Protein AF-A0A3S9N149-F1 (afdb_monomer_lite)

Structure (mmCIF, N/CA/C/O backbone):
data_AF-A0A3S9N149-F1
#
_entry.id   AF-A0A3S9N149-F1
#
loop_
_atom_site.group_PDB
_atom_site.id
_atom_site.type_symbol
_atom_site.label_atom_id
_atom_site.label_alt_id
_atom_site.label_comp_id
_atom_site.label_asym_id
_atom_site.label_entity_id
_atom_site.label_seq_id
_atom_site.pdbx_PDB_ins_code
_atom_site.Cartn_x
_atom_site.Cartn_y
_atom_site.Cartn_z
_atom_site.occupancy
_atom_site.B_iso_or_equiv
_atom_site.auth_seq_id
_atom_site.auth_comp_id
_atom_site.auth_asym_id
_atom_site.aut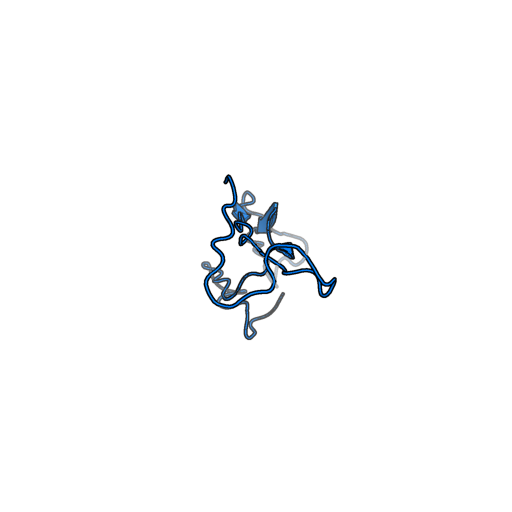h_atom_id
_atom_site.pdbx_PDB_model_num
ATOM 1 N N . MET A 1 1 ? -9.042 5.099 2.796 1.00 81.88 1 MET A N 1
ATOM 2 C CA . MET A 1 1 ? -8.719 3.887 2.015 1.00 81.88 1 MET A CA 1
ATOM 3 C C . MET A 1 1 ? -9.955 3.010 2.023 1.00 81.88 1 MET A C 1
ATOM 5 O O . MET A 1 1 ? -10.587 2.956 3.065 1.00 81.88 1 MET A O 1
ATOM 9 N N . ASN A 1 2 ? -10.328 2.396 0.903 1.00 93.12 2 ASN A N 1
ATOM 10 C CA . ASN A 1 2 ? -11.514 1.539 0.787 1.00 93.12 2 ASN A CA 1
ATOM 11 C C . ASN A 1 2 ? -11.165 0.310 -0.056 1.00 93.12 2 ASN A C 1
ATOM 13 O O . ASN A 1 2 ? -10.177 0.346 -0.793 1.00 93.12 2 ASN A O 1
ATOM 17 N N . ASN A 1 3 ? -11.980 -0.742 0.032 1.00 96.31 3 ASN A N 1
ATOM 18 C CA . ASN A 1 3 ? -11.835 -1.901 -0.845 1.00 96.31 3 ASN A CA 1
ATOM 19 C C . ASN A 1 3 ? -12.100 -1.497 -2.305 1.00 96.31 3 ASN A C 1
ATOM 21 O O . ASN A 1 3 ? -13.093 -0.828 -2.594 1.00 96.31 3 ASN A O 1
ATOM 25 N N . ASN A 1 4 ? -11.207 -1.886 -3.210 1.00 95.81 4 ASN A N 1
ATOM 26 C CA . ASN A 1 4 ? -11.286 -1.636 -4.646 1.00 95.81 4 ASN A CA 1
ATOM 27 C C . ASN A 1 4 ? -10.462 -2.690 -5.412 1.00 95.81 4 ASN A C 1
ATOM 29 O O . ASN A 1 4 ? -10.030 -3.679 -4.832 1.00 95.81 4 ASN A O 1
ATOM 33 N N . ALA A 1 5 ? -10.224 -2.474 -6.709 1.00 94.94 5 ALA A N 1
ATOM 34 C CA . ALA A 1 5 ? -9.458 -3.407 -7.541 1.00 94.94 5 ALA A CA 1
ATOM 35 C C . ALA A 1 5 ? -8.037 -3.706 -7.016 1.00 94.94 5 ALA A C 1
ATOM 37 O O . ALA A 1 5 ? -7.513 -4.782 -7.267 1.00 94.94 5 ALA A O 1
ATOM 38 N N . ARG A 1 6 ? -7.417 -2.768 -6.288 1.00 95.06 6 ARG A N 1
ATOM 39 C CA . ARG A 1 6 ? -6.038 -2.878 -5.789 1.00 95.06 6 ARG A CA 1
ATOM 40 C C . ARG A 1 6 ? -5.956 -3.250 -4.310 1.00 95.06 6 ARG A C 1
ATOM 42 O O . ARG A 1 6 ? -4.966 -3.837 -3.892 1.00 95.06 6 ARG A O 1
ATOM 49 N N . TYR A 1 7 ? -6.958 -2.892 -3.514 1.00 97.00 7 TYR A N 1
ATOM 50 C CA . TYR A 1 7 ? -6.964 -3.106 -2.071 1.00 97.00 7 TYR A CA 1
ATOM 51 C C . TYR A 1 7 ? -8.169 -3.925 -1.636 1.00 97.00 7 TYR A C 1
ATOM 53 O O . TYR A 1 7 ? -9.304 -3.586 -1.965 1.00 97.00 7 TYR A O 1
ATOM 61 N N . SER A 1 8 ? -7.943 -4.948 -0.819 1.00 97.38 8 SER A N 1
ATOM 62 C CA . SER A 1 8 ? -9.014 -5.719 -0.187 1.00 97.38 8 SER A CA 1
ATOM 63 C C . SER A 1 8 ? -8.702 -6.011 1.280 1.00 97.38 8 SER A C 1
ATOM 65 O O . SER A 1 8 ? -7.550 -5.971 1.705 1.00 97.38 8 SER A O 1
ATOM 67 N N . GLY A 1 9 ? -9.748 -6.224 2.082 1.00 95.94 9 GLY A N 1
ATOM 68 C CA . GLY A 1 9 ? -9.606 -6.428 3.525 1.00 95.94 9 GLY A CA 1
ATOM 69 C C . GLY A 1 9 ? -9.271 -5.157 4.319 1.00 95.94 9 GLY A C 1
ATOM 70 O O . GLY A 1 9 ? -8.832 -5.262 5.458 1.00 95.94 9 GLY A O 1
ATOM 71 N N . VAL A 1 10 ? -9.524 -3.957 3.774 1.00 95.75 10 VAL A N 1
ATOM 72 C CA . VAL A 1 10 ? -9.154 -2.658 4.389 1.00 95.75 10 VAL A CA 1
ATOM 73 C C . VAL A 1 10 ? -9.720 -2.454 5.804 1.00 95.75 10 VAL A C 1
ATOM 75 O O . VAL A 1 10 ? -9.106 -1.769 6.615 1.00 95.75 10 VAL A O 1
ATOM 78 N N . PHE A 1 11 ? -10.871 -3.055 6.113 1.00 93.12 11 PHE A N 1
ATOM 79 C CA . PHE A 1 11 ? -11.507 -3.002 7.439 1.00 93.12 11 PHE A CA 1
ATOM 80 C C . PHE A 1 11 ? -11.306 -4.285 8.262 1.00 93.12 11 PHE A C 1
ATOM 82 O O . PHE A 1 11 ? -12.009 -4.507 9.243 1.00 93.12 11 PHE A O 1
ATOM 89 N N . SER A 1 12 ? -10.397 -5.160 7.835 1.00 91.88 12 SER A N 1
ATOM 90 C CA . SER A 1 12 ? -10.089 -6.425 8.501 1.00 91.88 12 SER A CA 1
ATOM 91 C C . SER A 1 12 ? -8.686 -6.396 9.113 1.00 91.88 12 SER A C 1
ATOM 93 O O . SER A 1 12 ? -7.963 -5.407 9.007 1.00 91.88 12 SER A O 1
ATOM 95 N N . ASN A 1 13 ? -8.286 -7.492 9.755 1.00 91.38 13 ASN A N 1
ATOM 96 C CA . ASN A 1 13 ? -6.928 -7.647 10.278 1.00 91.38 13 ASN A CA 1
ATOM 97 C C . ASN A 1 13 ? -5.873 -7.889 9.180 1.00 91.38 13 ASN A C 1
ATOM 99 O O . ASN A 1 13 ? -4.682 -7.850 9.476 1.00 91.38 13 ASN A O 1
ATOM 103 N N . THR A 1 14 ? -6.299 -8.138 7.937 1.00 93.25 14 THR A N 1
ATOM 104 C CA . THR A 1 14 ? -5.423 -8.432 6.801 1.00 93.25 14 THR A CA 1
ATOM 105 C C . THR A 1 14 ? -5.736 -7.488 5.645 1.00 93.25 14 THR A C 1
ATOM 107 O O . THR A 1 14 ? -6.834 -7.512 5.099 1.00 93.25 14 THR A O 1
ATOM 110 N N . LEU A 1 15 ? -4.761 -6.673 5.245 1.00 95.94 15 LEU A N 1
ATOM 111 C CA . LEU A 1 15 ? -4.833 -5.878 4.021 1.00 95.94 15 LEU A CA 1
ATOM 112 C C . LEU A 1 15 ? -4.107 -6.623 2.899 1.00 95.94 15 LEU A C 1
ATOM 114 O O . LEU A 1 15 ? -2.908 -6.877 3.002 1.00 95.94 15 LEU A O 1
ATOM 118 N N . THR A 1 16 ? -4.805 -6.907 1.806 1.00 95.81 16 THR A N 1
ATOM 119 C CA . THR A 1 16 ? -4.194 -7.420 0.577 1.00 95.81 16 THR A CA 1
ATOM 120 C C . THR A 1 16 ? -4.055 -6.287 -0.432 1.00 95.81 16 THR A C 1
ATOM 122 O O . THR A 1 16 ? -5.018 -5.561 -0.697 1.00 95.81 16 THR A O 1
ATOM 125 N N . VAL A 1 17 ? -2.852 -6.143 -0.991 1.00 95.81 17 VAL A N 1
ATOM 126 C CA . VAL A 1 17 ? -2.529 -5.198 -2.067 1.00 95.81 17 VAL A CA 1
ATOM 127 C C . VAL A 1 17 ? -2.176 -6.001 -3.319 1.00 95.81 17 VAL A C 1
ATOM 129 O O . VAL A 1 17 ? -1.227 -6.780 -3.291 1.00 95.81 17 VAL A O 1
ATOM 132 N N . THR A 1 18 ? -2.929 -5.828 -4.401 1.00 95.25 18 THR A N 1
ATOM 133 C CA . THR A 1 18 ? -2.749 -6.549 -5.677 1.00 95.25 18 THR A CA 1
ATOM 134 C C . THR A 1 18 ? -2.327 -5.573 -6.774 1.00 95.25 18 THR A C 1
ATOM 136 O O . THR A 1 18 ? -2.753 -4.421 -6.753 1.00 95.25 18 THR A O 1
ATOM 139 N N . ASP A 1 19 ? -1.478 -5.995 -7.716 1.00 92.44 19 ASP A N 1
ATOM 140 C CA . ASP A 1 19 ? -0.941 -5.136 -8.788 1.00 92.44 19 ASP A CA 1
ATOM 141 C C . ASP A 1 19 ? -0.418 -3.787 -8.257 1.00 92.44 19 ASP A C 1
ATOM 143 O O . ASP A 1 19 ? -0.836 -2.700 -8.689 1.00 92.44 19 ASP A O 1
ATOM 147 N N . ALA A 1 20 ? 0.447 -3.861 -7.239 1.00 92.69 20 ALA A N 1
ATOM 148 C CA . ALA A 1 20 ? 1.082 -2.697 -6.634 1.00 92.69 20 ALA A CA 1
ATOM 149 C C . ALA A 1 20 ? 2.087 -2.082 -7.631 1.00 92.69 20 ALA A C 1
ATOM 151 O O . ALA A 1 20 ? 3.057 -2.749 -7.986 1.00 92.69 20 ALA A O 1
ATOM 152 N N . PRO A 1 21 ? 1.879 -0.836 -8.099 1.00 91.69 21 PRO A N 1
ATOM 153 C CA . PRO A 1 21 ? 2.829 -0.172 -8.988 1.00 91.69 21 PRO A CA 1
ATOM 154 C C . PRO A 1 21 ? 4.106 0.215 -8.230 1.00 91.69 21 PRO A C 1
ATOM 156 O O . PRO A 1 21 ? 4.087 0.342 -7.008 1.00 91.69 21 PRO A O 1
ATOM 159 N N . GLU A 1 22 ? 5.193 0.509 -8.946 1.00 91.94 22 GLU A N 1
ATOM 160 C CA . GLU A 1 22 ? 6.455 0.961 -8.329 1.00 91.94 22 GLU A CA 1
ATOM 161 C C . GLU A 1 22 ? 6.293 2.209 -7.454 1.00 91.94 22 GLU A C 1
ATOM 163 O O . GLU A 1 22 ? 6.980 2.357 -6.448 1.00 91.94 22 GLU A O 1
ATOM 168 N N . SER A 1 23 ? 5.321 3.074 -7.766 1.00 92.81 23 SER A N 1
ATOM 169 C CA . SER A 1 23 ? 4.989 4.245 -6.944 1.00 92.81 23 SER A CA 1
ATOM 170 C C . SER A 1 23 ? 4.503 3.897 -5.533 1.00 92.81 23 SER A C 1
ATOM 172 O O . SER A 1 23 ? 4.333 4.790 -4.706 1.00 92.81 23 SER A O 1
ATOM 174 N N . PHE A 1 24 ? 4.247 2.618 -5.245 1.00 95.06 24 PHE A N 1
ATOM 175 C CA . PHE A 1 24 ? 3.904 2.143 -3.911 1.00 95.06 24 PHE A CA 1
ATOM 176 C C . PHE A 1 24 ? 5.120 1.713 -3.093 1.00 95.06 24 PHE A C 1
ATOM 178 O O . PHE A 1 24 ? 4.979 1.505 -1.884 1.00 95.06 24 PHE A O 1
ATOM 185 N N . ASN A 1 25 ? 6.288 1.565 -3.718 1.00 95.75 25 ASN A N 1
ATOM 186 C CA . ASN A 1 25 ? 7.513 1.244 -3.008 1.00 95.75 25 ASN A CA 1
ATOM 187 C C . ASN A 1 25 ? 7.802 2.320 -1.953 1.00 95.75 25 ASN A C 1
ATOM 189 O O . ASN A 1 25 ? 7.752 3.516 -2.234 1.00 95.75 25 ASN A O 1
ATOM 193 N N . GLY A 1 26 ? 8.086 1.896 -0.725 1.00 96.38 26 GLY A N 1
ATOM 194 C CA . GLY A 1 26 ? 8.331 2.808 0.390 1.00 96.38 26 GLY A CA 1
ATOM 195 C C . GLY A 1 26 ? 7.078 3.220 1.166 1.00 96.38 26 GLY A C 1
ATOM 196 O O . GLY A 1 26 ? 7.204 3.809 2.241 1.00 96.38 26 GLY A O 1
ATOM 197 N N . ASN A 1 27 ? 5.872 2.889 0.689 1.00 97.25 27 ASN A N 1
ATOM 198 C CA . ASN A 1 27 ? 4.654 3.179 1.439 1.00 97.25 27 ASN A CA 1
ATOM 199 C C . ASN A 1 27 ? 4.625 2.406 2.762 1.00 97.25 27 ASN A C 1
ATOM 201 O O . ASN A 1 27 ? 4.923 1.211 2.826 1.00 97.25 27 ASN A O 1
ATOM 205 N N . LEU A 1 28 ? 4.199 3.099 3.816 1.00 97.44 28 LEU A N 1
ATOM 206 C CA . LEU A 1 28 ? 3.997 2.532 5.143 1.00 97.44 28 LEU A CA 1
ATOM 207 C C . LEU A 1 28 ? 2.511 2.258 5.379 1.00 97.44 28 LEU A C 1
ATOM 209 O O . LEU A 1 28 ? 1.678 3.161 5.277 1.00 97.44 28 LEU A O 1
ATOM 213 N N . TYR A 1 29 ? 2.192 1.032 5.775 1.00 96.62 29 TYR A N 1
ATOM 214 C CA . TYR A 1 29 ? 0.840 0.607 6.126 1.00 96.62 29 TYR A CA 1
ATOM 215 C C . TYR A 1 29 ? 0.754 0.334 7.624 1.00 96.62 29 TYR A C 1
ATOM 217 O O . TYR A 1 29 ? 1.694 -0.172 8.227 1.00 96.62 29 TYR A O 1
ATOM 225 N N . ARG A 1 30 ? -0.371 0.686 8.246 1.00 95.75 30 ARG A N 1
ATOM 226 C CA . ARG A 1 30 ? -0.618 0.445 9.674 1.00 95.75 30 ARG A CA 1
ATOM 227 C C . ARG A 1 30 ? -2.091 0.170 9.912 1.00 95.75 30 ARG A C 1
ATOM 229 O O . ARG A 1 30 ? -2.939 0.730 9.215 1.00 95.75 30 ARG A O 1
ATOM 236 N N . VAL A 1 31 ? -2.384 -0.638 10.920 1.00 94.44 31 VAL A N 1
ATOM 237 C CA . VAL A 1 31 ? -3.749 -0.830 11.402 1.00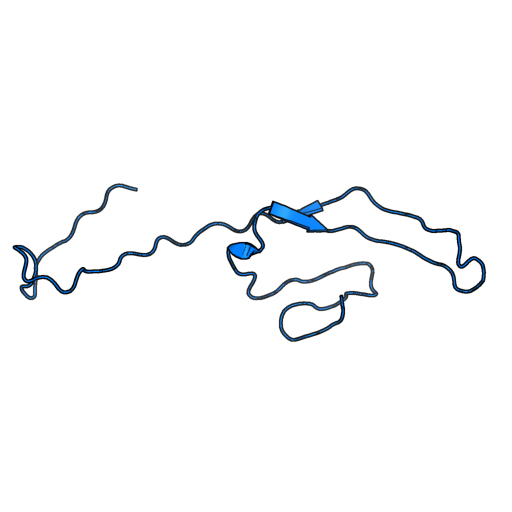 94.44 31 VAL A CA 1
ATOM 238 C C . VAL A 1 31 ? -4.081 0.321 12.344 1.00 94.44 31 VAL A C 1
ATOM 240 O O . VAL A 1 31 ? -3.288 0.674 13.218 1.00 94.44 31 VAL A O 1
ATOM 243 N N . VAL A 1 32 ? -5.253 0.921 12.146 1.00 92.62 32 VAL A N 1
ATOM 244 C CA . VAL A 1 32 ? -5.819 1.916 13.058 1.00 92.62 32 VAL A CA 1
ATOM 245 C C . VAL A 1 32 ? -7.155 1.380 13.537 1.00 92.62 32 VAL A C 1
ATOM 247 O O . VAL A 1 32 ? -8.075 1.222 12.737 1.00 92.62 32 VAL A O 1
ATOM 250 N N . VAL A 1 33 ? -7.255 1.107 14.834 1.00 91.50 33 VAL A N 1
ATOM 251 C CA . VAL A 1 33 ? -8.496 0.659 15.466 1.00 91.50 33 VAL A CA 1
ATOM 252 C C . VAL A 1 33 ? -9.148 1.859 16.135 1.00 91.50 33 VAL A C 1
ATOM 254 O O . VAL A 1 33 ? -8.525 2.541 16.948 1.00 91.50 33 VAL A O 1
ATOM 257 N N . THR 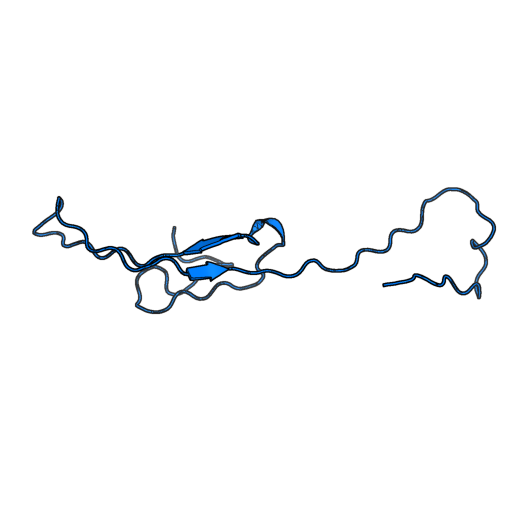A 1 34 ? -10.402 2.121 15.785 1.00 90.19 34 THR A N 1
ATOM 258 C CA . THR A 1 34 ? -11.240 3.148 16.411 1.00 90.19 34 THR A CA 1
ATOM 259 C C . THR A 1 34 ? -12.504 2.504 16.965 1.00 90.19 34 THR A C 1
ATOM 261 O O . THR A 1 34 ? -12.954 1.465 16.482 1.00 90.19 34 THR A O 1
ATOM 264 N N . SER A 1 35 ? -13.088 3.119 17.992 1.00 88.06 35 SER A N 1
ATOM 265 C CA . SER A 1 35 ? -14.376 2.705 18.549 1.00 88.06 35 SER A CA 1
ATOM 266 C C . SER A 1 35 ? -15.388 3.827 18.375 1.00 88.06 35 SER A C 1
ATOM 268 O O . SER A 1 35 ? -15.108 4.975 18.714 1.00 88.06 35 SER A O 1
ATOM 270 N N . SER A 1 36 ? -16.585 3.506 17.881 1.00 86.25 36 SER A N 1
ATOM 271 C CA . SER A 1 36 ? -17.670 4.483 17.720 1.00 86.25 36 SER A CA 1
ATOM 272 C C . SER A 1 36 ? -18.101 5.105 19.050 1.00 86.25 36 SER A C 1
ATOM 274 O O . SER A 1 36 ? -18.504 6.264 19.082 1.00 86.25 36 SER A O 1
ATOM 276 N N . SER A 1 37 ? -17.979 4.358 20.149 1.00 89.62 37 SER A N 1
ATOM 277 C CA . SER A 1 37 ? -18.299 4.831 21.502 1.00 89.62 37 SER A CA 1
ATOM 278 C C . SER A 1 37 ? -17.184 5.680 22.124 1.00 89.62 37 SER A C 1
ATOM 280 O O . SER A 1 37 ? -17.416 6.350 23.125 1.00 89.62 37 SER A O 1
ATOM 282 N N . TYR A 1 38 ? -15.987 5.677 21.528 1.00 86.50 38 TYR A N 1
ATOM 283 C CA . TYR A 1 38 ? -14.815 6.430 21.979 1.00 86.50 38 TYR A CA 1
ATOM 284 C C . TYR A 1 38 ? -14.118 7.067 20.774 1.00 86.50 38 TYR A C 1
ATOM 286 O O . TYR A 1 38 ? -12.971 6.755 20.468 1.00 86.50 38 TYR A O 1
ATOM 294 N N . ALA A 1 39 ? -14.820 7.963 20.075 1.00 79.38 39 ALA A N 1
ATOM 295 C CA . ALA A 1 39 ? -14.374 8.525 18.795 1.00 79.38 39 ALA A CA 1
ATOM 296 C C . ALA A 1 39 ? -13.001 9.232 18.847 1.00 79.38 39 ALA A C 1
ATOM 298 O O . ALA A 1 39 ? -12.330 9.354 17.823 1.00 79.38 39 ALA A O 1
ATOM 299 N N . CYS A 1 40 ? -12.571 9.683 20.030 1.00 84.62 40 CYS A N 1
ATOM 300 C CA . CYS A 1 40 ? -11.266 10.314 20.236 1.00 84.62 40 CYS A CA 1
ATOM 301 C C . CYS A 1 40 ? -10.132 9.312 20.519 1.00 84.62 40 CYS A C 1
ATOM 303 O O . CYS A 1 40 ? -8.963 9.680 20.409 1.00 84.62 40 CYS A O 1
ATOM 305 N N . ALA A 1 41 ? -10.451 8.071 20.894 1.00 87.44 41 ALA A N 1
ATOM 306 C CA . ALA A 1 41 ? -9.467 7.035 21.175 1.00 87.44 41 ALA A CA 1
ATOM 307 C C . ALA A 1 41 ? -9.148 6.256 19.895 1.00 87.44 41 ALA A C 1
ATOM 309 O O . ALA A 1 41 ? -10.045 5.796 19.181 1.00 87.44 41 ALA A O 1
ATOM 310 N N . ARG A 1 42 ? -7.855 6.097 19.607 1.00 91.12 42 ARG A N 1
ATOM 311 C CA . ARG A 1 42 ? -7.384 5.212 18.546 1.00 91.12 42 ARG A CA 1
ATOM 312 C C . ARG A 1 42 ? -6.176 4.431 19.031 1.00 91.12 42 ARG A C 1
ATOM 314 O O . ARG A 1 42 ? -5.273 5.021 19.618 1.00 91.12 42 ARG A O 1
ATOM 321 N N . GLU A 1 43 ? -6.126 3.164 18.658 1.00 92.62 43 GLU A N 1
ATOM 322 C CA . GLU A 1 43 ? -4.923 2.347 18.771 1.00 92.62 43 GLU A CA 1
ATOM 323 C C . GLU A 1 43 ? -4.283 2.223 17.390 1.00 92.62 43 GLU A C 1
ATOM 325 O O . GLU A 1 43 ? -4.975 2.041 16.382 1.00 92.62 43 GLU A O 1
ATOM 330 N N . VAL A 1 44 ? -2.961 2.368 17.327 1.00 93.75 44 VAL A N 1
ATOM 331 C CA . VAL A 1 44 ? -2.200 2.342 16.074 1.00 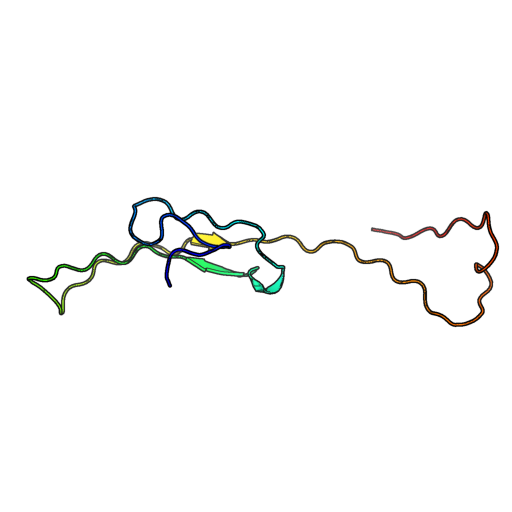93.75 44 VAL A CA 1
ATOM 332 C C . VAL A 1 44 ? -1.103 1.299 16.186 1.00 93.75 44 VAL A C 1
ATOM 334 O O . VAL A 1 44 ? -0.307 1.339 17.120 1.00 93.75 44 VAL A O 1
ATOM 337 N N . SER A 1 45 ? -1.044 0.376 15.227 1.00 94.75 45 SER A N 1
ATOM 338 C CA . SER A 1 45 ? 0.046 -0.599 15.168 1.00 94.75 45 SER A CA 1
ATOM 339 C C . SER A 1 45 ? 1.376 0.062 14.796 1.00 94.75 45 SER A C 1
ATOM 341 O O . SER A 1 45 ? 1.425 1.178 14.268 1.00 94.75 45 SER A O 1
ATOM 343 N N . ASN A 1 46 ? 2.473 -0.677 14.957 1.00 97.12 46 ASN A N 1
ATOM 344 C CA . ASN A 1 46 ? 3.689 -0.382 14.209 1.00 97.12 46 ASN A CA 1
ATOM 345 C C . ASN A 1 46 ? 3.399 -0.381 12.695 1.00 97.12 46 ASN A C 1
ATOM 347 O O . ASN A 1 46 ? 2.476 -1.047 12.214 1.00 97.12 46 ASN A O 1
ATOM 351 N N . ALA A 1 47 ? 4.183 0.392 11.948 1.00 96.75 47 ALA A N 1
ATOM 352 C CA . ALA A 1 47 ? 4.066 0.439 10.500 1.00 96.75 47 ALA A CA 1
ATOM 353 C C . ALA A 1 47 ? 4.782 -0.752 9.845 1.00 96.75 47 ALA A C 1
ATOM 355 O O . ALA A 1 47 ? 5.860 -1.154 10.282 1.00 96.75 47 ALA A O 1
ATOM 356 N N . ALA A 1 48 ? 4.201 -1.264 8.764 1.00 96.81 48 ALA A N 1
ATOM 357 C CA . ALA A 1 48 ? 4.814 -2.205 7.840 1.00 96.81 48 ALA A CA 1
ATOM 358 C C . ALA A 1 48 ? 5.256 -1.465 6.569 1.00 96.81 48 ALA A C 1
ATOM 360 O O . ALA A 1 48 ? 4.480 -0.694 6.000 1.00 96.81 48 ALA A O 1
ATOM 361 N N . LEU A 1 49 ? 6.491 -1.703 6.128 1.00 97.06 49 LEU A N 1
ATOM 362 C CA . LEU A 1 49 ? 7.037 -1.161 4.885 1.00 97.06 49 LEU A CA 1
ATOM 363 C C . LEU A 1 49 ? 6.647 -2.052 3.708 1.00 97.06 49 LEU A C 1
ATOM 365 O O . LEU A 1 49 ? 6.961 -3.242 3.705 1.00 97.06 49 LEU A O 1
ATOM 369 N N . LEU A 1 50 ? 6.012 -1.471 2.694 1.00 96.31 50 LEU A N 1
ATOM 370 C CA . LEU A 1 50 ? 5.833 -2.136 1.413 1.00 96.31 50 LEU A CA 1
ATOM 371 C C . LEU A 1 50 ? 7.060 -1.882 0.539 1.00 96.31 50 LEU A C 1
ATOM 373 O O . LEU A 1 50 ? 7.323 -0.745 0.144 1.00 96.31 50 LEU A O 1
ATOM 377 N N . SER A 1 51 ? 7.786 -2.951 0.224 1.00 95.00 51 SER A N 1
ATOM 378 C CA . SER A 1 51 ? 8.842 -2.920 -0.781 1.00 95.00 51 SER A CA 1
ATOM 379 C C . SER A 1 51 ? 8.307 -3.502 -2.083 1.00 95.00 51 SER A C 1
ATOM 381 O O . SER A 1 51 ? 7.916 -4.668 -2.130 1.00 95.00 51 SER A O 1
ATOM 383 N N . VAL A 1 52 ? 8.250 -2.669 -3.120 1.00 93.00 52 VAL A N 1
ATOM 384 C CA . VAL A 1 52 ? 7.926 -3.087 -4.487 1.00 93.00 52 VAL A CA 1
ATOM 385 C C . VAL A 1 52 ? 9.206 -2.943 -5.291 1.00 93.00 52 VAL A C 1
ATOM 387 O O . VAL A 1 52 ? 9.770 -1.853 -5.359 1.00 93.00 52 VAL A O 1
ATOM 390 N N . GLY A 1 53 ? 9.689 -4.050 -5.851 1.00 86.50 53 GLY A N 1
ATOM 391 C CA . GLY A 1 53 ? 10.844 -4.019 -6.741 1.00 86.50 53 GLY A CA 1
ATOM 392 C C . GLY A 1 53 ? 10.496 -3.316 -8.049 1.00 86.50 53 GLY A C 1
ATOM 393 O O . GLY A 1 53 ? 9.371 -3.445 -8.535 1.00 86.50 53 GLY A O 1
ATOM 394 N N . SER A 1 54 ? 11.461 -2.592 -8.610 1.00 77.81 54 SER A N 1
ATOM 395 C CA . SER A 1 54 ? 11.315 -2.056 -9.958 1.00 77.81 54 SER A CA 1
ATOM 396 C C . SER A 1 54 ? 11.519 -3.148 -11.000 1.00 77.81 54 SER A C 1
ATOM 398 O O . SER A 1 54 ? 12.355 -4.039 -10.826 1.00 77.81 54 SER A O 1
ATOM 400 N N . ILE A 1 55 ? 10.758 -3.077 -12.087 1.00 72.75 55 ILE A N 1
ATOM 401 C CA . ILE A 1 55 ? 10.988 -3.917 -13.260 1.00 72.75 55 ILE A CA 1
ATOM 402 C C . ILE A 1 55 ? 12.035 -3.251 -14.155 1.00 72.75 55 ILE A C 1
ATOM 404 O O . ILE A 1 55 ? 12.022 -2.039 -14.365 1.00 72.75 55 ILE A O 1
ATOM 408 N N . LEU A 1 56 ? 12.951 -4.043 -14.709 1.00 69.81 56 LEU A N 1
ATOM 409 C CA . LEU A 1 56 ? 13.880 -3.547 -15.721 1.00 69.81 56 LEU A CA 1
ATOM 410 C C . LEU A 1 56 ? 13.090 -3.223 -16.996 1.00 69.81 56 LEU A C 1
ATOM 412 O O . LEU A 1 56 ? 12.504 -4.117 -17.606 1.00 69.81 56 LEU A O 1
ATOM 416 N N . SER A 1 57 ? 13.067 -1.948 -17.390 1.00 71.00 57 SER A N 1
ATOM 417 C CA . SER A 1 57 ? 12.451 -1.502 -18.642 1.00 71.00 57 SER A CA 1
ATOM 418 C C . SER A 1 57 ? 13.532 -1.201 -19.676 1.00 71.00 57 SER A C 1
ATOM 420 O O . SER A 1 57 ? 14.289 -0.241 -19.535 1.00 71.00 57 SER A O 1
ATOM 422 N N . ILE A 1 58 ? 13.604 -2.026 -20.721 1.00 71.50 58 ILE A N 1
ATOM 423 C CA . ILE A 1 58 ? 14.478 -1.803 -21.875 1.00 71.50 58 ILE A CA 1
ATOM 424 C C . ILE A 1 58 ? 13.647 -1.118 -22.957 1.00 71.50 58 ILE A C 1
ATOM 426 O O . ILE A 1 58 ? 12.694 -1.697 -23.473 1.00 71.50 58 ILE A O 1
ATOM 430 N N . THR A 1 59 ? 14.009 0.115 -23.309 1.00 70.62 59 THR A N 1
ATOM 431 C CA . THR A 1 59 ? 13.387 0.846 -24.421 1.00 70.62 59 THR A CA 1
ATOM 432 C C . THR A 1 59 ? 14.404 0.982 -25.547 1.00 70.62 59 THR A C 1
ATOM 434 O O . THR A 1 59 ? 15.512 1.468 -25.320 1.00 70.62 59 THR A O 1
ATOM 437 N N . LYS A 1 60 ? 14.046 0.536 -26.756 1.00 67.75 60 LYS A N 1
ATOM 438 C CA . LYS A 1 60 ? 14.823 0.820 -27.966 1.00 67.75 60 LYS A CA 1
ATOM 439 C C . LYS A 1 60 ? 14.475 2.242 -28.412 1.00 67.75 60 LYS A C 1
ATOM 441 O O . LYS A 1 60 ? 13.301 2.542 -28.607 1.00 67.75 60 LYS A O 1
ATOM 446 N N . ASP A 1 61 ? 15.484 3.103 -28.497 1.00 64.56 61 ASP A N 1
ATOM 447 C CA . ASP A 1 61 ? 15.350 4.445 -29.075 1.00 64.56 61 ASP A CA 1
ATOM 448 C C . ASP A 1 61 ? 14.992 4.306 -30.568 1.00 64.56 61 ASP A C 1
ATOM 450 O O . ASP A 1 61 ? 15.470 3.379 -31.225 1.00 64.56 61 ASP A O 1
ATOM 454 N N . ASP A 1 62 ? 14.142 5.184 -31.098 1.00 69.38 62 ASP A N 1
ATOM 455 C CA . ASP A 1 62 ? 13.668 5.148 -32.494 1.00 69.38 62 ASP A CA 1
ATOM 456 C C . ASP A 1 62 ? 14.684 5.737 -33.484 1.00 69.38 62 ASP A C 1
ATOM 458 O O . ASP A 1 62 ? 14.437 5.811 -34.688 1.00 69.38 62 ASP A O 1
ATOM 462 N N . ARG A 1 63 ? 15.857 6.133 -32.985 1.00 70.69 63 ARG A N 1
ATOM 463 C CA . ARG A 1 63 ? 16.987 6.514 -33.822 1.00 70.69 63 ARG A CA 1
ATOM 464 C C . ARG A 1 63 ? 17.545 5.305 -34.560 1.00 70.69 63 ARG A C 1
ATOM 466 O O . ARG A 1 63 ? 17.972 4.335 -33.931 1.00 70.69 63 ARG A O 1
ATOM 473 N N . ASP A 1 64 ? 17.655 5.446 -35.880 1.00 66.12 64 ASP A N 1
ATOM 474 C CA . ASP A 1 64 ? 18.484 4.584 -36.720 1.00 66.12 64 ASP A CA 1
ATOM 475 C C . ASP A 1 64 ? 19.861 4.419 -36.057 1.00 66.12 64 ASP A C 1
ATOM 477 O O . ASP A 1 64 ? 20.607 5.382 -35.848 1.00 66.12 64 ASP A O 1
ATOM 481 N N . GLY A 1 65 ? 20.176 3.185 -35.673 1.00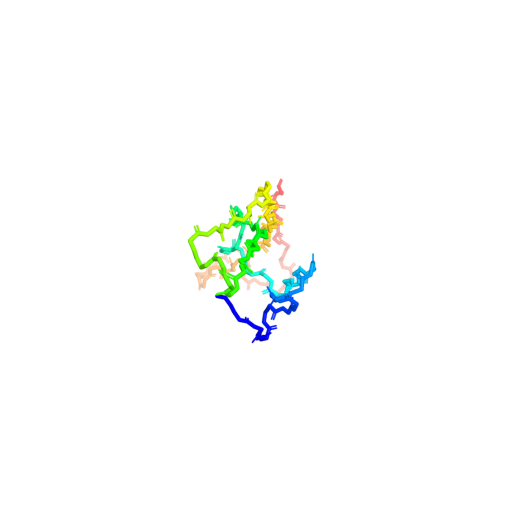 64.62 65 GLY A N 1
ATOM 482 C CA . GLY A 1 65 ? 21.379 2.840 -34.928 1.00 64.62 65 GLY A CA 1
ATOM 483 C C . GLY A 1 65 ? 21.993 1.545 -35.438 1.00 64.62 65 GLY A C 1
ATOM 484 O O . GLY A 1 65 ? 21.356 0.769 -36.144 1.00 64.62 65 GLY A O 1
ATOM 485 N N . THR A 1 66 ? 23.239 1.287 -35.045 1.00 64.19 66 THR A N 1
ATOM 486 C CA . THR A 1 66 ? 24.047 0.135 -35.491 1.00 64.19 66 THR A CA 1
ATOM 487 C C . THR A 1 66 ? 23.404 -1.233 -35.213 1.00 64.19 66 THR A C 1
ATOM 489 O O . THR A 1 66 ? 23.850 -2.218 -35.783 1.00 64.19 66 THR A O 1
ATOM 492 N N . TYR A 1 67 ? 22.360 -1.286 -34.375 1.00 66.69 67 TYR A N 1
ATOM 493 C CA . TYR A 1 67 ? 21.658 -2.504 -33.951 1.00 66.69 67 TYR A CA 1
ATOM 494 C C . TYR A 1 67 ? 20.167 -2.512 -34.345 1.00 66.69 67 TYR A C 1
ATOM 496 O O . TYR A 1 67 ? 19.299 -2.915 -33.565 1.00 66.69 67 TYR A O 1
ATOM 504 N N . ASP A 1 68 ? 19.832 -1.954 -35.511 1.00 68.88 68 ASP A N 1
ATOM 505 C CA . ASP A 1 68 ? 18.457 -1.907 -36.038 1.00 68.88 68 ASP A CA 1
ATOM 506 C C . ASP A 1 68 ? 18.114 -3.040 -37.016 1.00 68.88 68 ASP A C 1
ATOM 508 O O . ASP A 1 68 ? 17.038 -3.076 -37.607 1.00 68.88 68 ASP A O 1
ATOM 512 N N . SER A 1 69 ? 19.017 -4.009 -37.169 1.00 75.31 69 SER A N 1
ATOM 513 C CA . SER A 1 69 ? 18.802 -5.149 -38.056 1.00 75.31 69 SER A CA 1
ATOM 514 C C . SER A 1 69 ? 18.229 -6.356 -37.310 1.00 75.31 69 SER A C 1
ATOM 516 O O . SER A 1 69 ? 18.548 -6.627 -36.151 1.00 75.31 69 SER A O 1
ATOM 518 N N . VAL A 1 70 ? 17.381 -7.129 -37.998 1.00 70.06 70 VAL A N 1
ATOM 519 C CA . VAL A 1 70 ? 16.867 -8.406 -37.483 1.00 70.06 70 VAL A CA 1
ATOM 520 C C . VAL A 1 70 ? 18.042 -9.363 -37.262 1.00 70.06 70 VAL A C 1
ATOM 522 O O . VAL A 1 70 ? 18.711 -9.747 -38.218 1.00 70.06 70 VAL A O 1
ATOM 525 N N . GLY A 1 71 ? 18.261 -9.767 -36.008 1.00 68.00 71 GLY A N 1
ATOM 526 C CA . GLY A 1 71 ? 19.324 -10.701 -35.617 1.00 68.00 71 GLY A CA 1
ATOM 527 C C . GLY A 1 71 ? 20.433 -10.099 -34.750 1.00 68.00 71 GLY A C 1
ATOM 528 O O . GLY A 1 71 ? 21.264 -10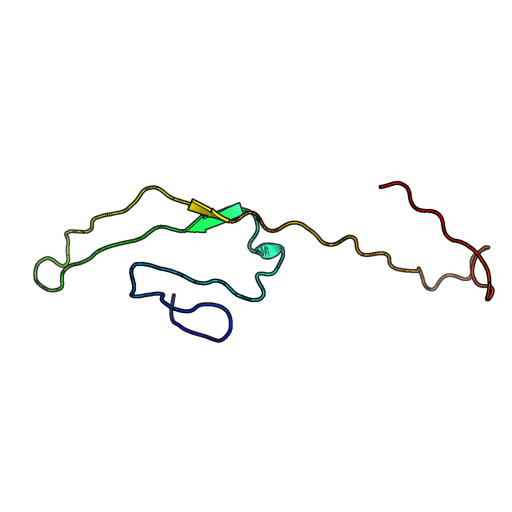.860 -34.258 1.00 68.00 71 GLY A O 1
ATOM 529 N N . ASP A 1 72 ? 20.432 -8.784 -34.513 1.00 73.12 72 ASP A N 1
ATOM 530 C CA . ASP A 1 72 ? 21.396 -8.162 -33.602 1.00 73.12 72 ASP A CA 1
ATOM 531 C C . ASP A 1 72 ? 21.094 -8.482 -32.132 1.00 73.12 72 ASP A C 1
ATOM 533 O O . ASP A 1 72 ? 19.961 -8.371 -31.655 1.00 73.12 72 ASP A O 1
ATOM 537 N N . VAL A 1 73 ? 22.137 -8.873 -31.397 1.00 69.12 73 VAL A N 1
ATOM 538 C CA . VAL A 1 73 ? 22.074 -9.125 -29.954 1.00 69.12 73 VAL A CA 1
ATOM 539 C C . VAL A 1 73 ? 22.404 -7.834 -29.219 1.00 69.12 73 VAL A C 1
ATOM 541 O O . VAL A 1 73 ? 23.515 -7.320 -29.336 1.00 69.12 73 VAL A O 1
ATOM 544 N N . ILE A 1 74 ? 21.459 -7.336 -28.421 1.00 69.06 74 ILE A N 1
ATOM 545 C CA . ILE A 1 74 ? 21.721 -6.233 -27.496 1.00 69.06 74 ILE A CA 1
ATOM 546 C C . ILE A 1 74 ? 22.047 -6.817 -26.122 1.00 69.06 74 ILE A C 1
ATOM 548 O O . ILE A 1 74 ? 21.192 -7.418 -25.470 1.00 69.06 74 ILE A O 1
ATOM 552 N N . THR A 1 75 ? 23.295 -6.650 -25.692 1.00 65.25 75 THR A N 1
ATOM 553 C CA . THR A 1 75 ? 23.756 -7.073 -24.366 1.00 65.25 75 THR A CA 1
ATOM 554 C C . THR A 1 75 ? 23.586 -5.922 -23.378 1.00 65.25 75 THR A C 1
ATOM 556 O O . THR A 1 75 ? 24.129 -4.840 -23.600 1.00 65.25 75 THR A O 1
ATOM 559 N N . TYR A 1 76 ? 22.870 -6.162 -22.280 1.00 58.69 76 TYR A N 1
ATOM 560 C CA . TYR A 1 76 ? 22.759 -5.237 -21.150 1.00 58.69 76 TYR A CA 1
ATOM 561 C C . TYR A 1 76 ? 23.412 -5.869 -19.915 1.00 58.69 76 TYR A C 1
ATOM 563 O O . TYR A 1 76 ? 23.207 -7.057 -19.662 1.00 58.69 76 TYR A O 1
ATOM 571 N N . ASP A 1 77 ? 24.199 -5.085 -19.177 1.00 55.38 77 ASP A N 1
ATOM 572 C CA . ASP A 1 77 ? 24.721 -5.463 -17.857 1.00 55.38 77 ASP A CA 1
ATOM 573 C C . ASP A 1 77 ? 23.662 -5.127 -16.797 1.00 55.38 77 ASP A C 1
ATOM 575 O O . ASP A 1 77 ? 22.989 -4.096 -16.915 1.00 55.38 77 ASP A O 1
ATOM 579 N N . VAL A 1 78 ? 23.466 -6.022 -15.826 1.00 60.62 78 VAL A N 1
ATOM 580 C CA . VAL A 1 78 ? 22.449 -5.887 -14.764 1.00 60.62 78 VAL A CA 1
ATOM 581 C C . VAL A 1 78 ? 23.013 -5.173 -13.549 1.00 60.62 78 VAL A C 1
ATOM 583 O O . VAL A 1 78 ? 24.109 -5.576 -13.104 1.00 60.62 78 VAL A O 1
#

Radius of gyration: 22.06 Å; chains: 1; bounding box: 43×21×60 Å

Sequence (78 aa):
MNNNARYSGVFSNTLTVTDAPESFNGNLYRVVVTSSSYACAREVSNAALLSVGSILSITKDDRDGTYDSVGDVITYDV

pLDDT: mean 85.05, std 12.46, range [55.38, 97.44]

Foldseek 3Di:
DDDDPQWDCLVHPDIHGPPDDQVQQQDWDWDWDADPVHRPDIDIDDTDGDHDDDDDDDDDDPDDDPQPDPPRDDDDDD

Organism: NCBI:txid2496866

Secondary structure (DSSP, 8-state):
---SSSEE-TTSS--EE-S--GGGTT-EE--EEEETTEEEEEEEPPPEE---PPPP-----SS--TT-STT-------